Protein AF-A0A7V3HMJ4-F1 (afdb_monomer)

Structure (mmCIF, N/CA/C/O backbone):
data_AF-A0A7V3HMJ4-F1
#
_entry.id   AF-A0A7V3HMJ4-F1
#
loop_
_atom_site.group_PDB
_atom_site.id
_atom_site.type_symbol
_atom_site.label_atom_id
_atom_site.label_alt_id
_atom_site.label_comp_id
_atom_site.label_asym_id
_atom_site.label_entity_id
_atom_site.label_seq_id
_atom_site.pdbx_PDB_ins_code
_atom_site.Cartn_x
_atom_site.Cartn_y
_atom_site.Cartn_z
_atom_site.occupancy
_atom_site.B_iso_or_equiv
_atom_site.auth_seq_id
_atom_site.auth_comp_id
_atom_site.auth_asym_id
_atom_site.auth_atom_id
_atom_site.pdbx_PDB_model_num
ATOM 1 N N . MET A 1 1 ? 15.575 -11.502 -31.994 1.00 37.62 1 MET A N 1
ATOM 2 C CA . MET A 1 1 ? 15.592 -10.681 -30.758 1.00 37.62 1 MET A CA 1
ATOM 3 C C . MET A 1 1 ? 14.382 -9.756 -30.752 1.00 37.62 1 MET A C 1
ATOM 5 O O . MET A 1 1 ? 13.987 -9.283 -31.803 1.00 37.62 1 MET A O 1
ATOM 9 N N . SER A 1 2 ? 13.769 -9.604 -29.581 1.00 46.34 2 SER A N 1
ATOM 10 C CA . SER A 1 2 ? 12.349 -9.336 -29.323 1.00 46.34 2 SER A CA 1
ATOM 11 C C . SER A 1 2 ? 11.733 -8.042 -29.863 1.00 46.34 2 SER A C 1
ATOM 13 O O . SER A 1 2 ? 12.093 -6.941 -29.461 1.00 46.34 2 SER A O 1
ATOM 15 N N . GLU A 1 3 ? 10.631 -8.211 -30.589 1.00 52.66 3 GLU A N 1
ATOM 16 C CA . GLU A 1 3 ? 9.659 -7.173 -30.956 1.00 52.66 3 GLU A CA 1
ATOM 17 C C . GLU A 1 3 ? 8.494 -7.116 -29.933 1.00 52.66 3 GLU A C 1
ATOM 19 O O . GLU A 1 3 ? 7.318 -7.114 -30.282 1.00 52.66 3 GLU A O 1
ATOM 24 N N . ARG A 1 4 ? 8.804 -7.134 -28.622 1.00 57.50 4 ARG A N 1
ATOM 25 C CA . ARG A 1 4 ? 7.813 -7.279 -27.521 1.00 57.50 4 ARG A CA 1
ATOM 26 C C . ARG A 1 4 ? 7.713 -6.055 -26.594 1.00 57.50 4 ARG A C 1
ATOM 28 O O . ARG A 1 4 ? 7.371 -6.182 -25.423 1.00 57.50 4 ARG A O 1
ATOM 35 N N . GLY A 1 5 ? 8.027 -4.863 -27.098 1.00 56.25 5 GLY A N 1
ATOM 36 C CA . GLY A 1 5 ? 7.914 -3.612 -26.329 1.00 56.25 5 GLY A CA 1
ATOM 37 C C . GLY A 1 5 ? 6.517 -2.978 -26.358 1.00 56.25 5 GLY A C 1
ATOM 38 O O . GLY A 1 5 ? 6.120 -2.309 -25.408 1.00 56.25 5 GLY A O 1
ATOM 39 N N . SER A 1 6 ? 5.746 -3.199 -27.425 1.00 61.09 6 SER A N 1
ATOM 40 C CA . SER A 1 6 ? 4.486 -2.481 -27.667 1.00 61.09 6 SER A CA 1
ATOM 41 C C . SER A 1 6 ? 3.266 -3.141 -27.019 1.00 61.09 6 SER A C 1
ATOM 43 O O . SER A 1 6 ? 2.420 -2.456 -26.449 1.00 61.09 6 SER A O 1
ATOM 45 N N . SER A 1 7 ? 3.181 -4.471 -27.052 1.00 67.81 7 SER A N 1
ATOM 46 C CA . SER A 1 7 ? 2.022 -5.234 -26.572 1.00 67.81 7 SER A CA 1
ATOM 47 C C . SER A 1 7 ? 1.941 -5.316 -25.046 1.00 67.81 7 SER A C 1
ATOM 49 O O . SER A 1 7 ? 0.873 -5.089 -24.479 1.00 67.81 7 SER A O 1
ATOM 51 N N . THR A 1 8 ? 3.061 -5.553 -24.358 1.00 82.94 8 THR A N 1
ATOM 52 C CA . THR A 1 8 ? 3.108 -5.539 -22.884 1.00 82.94 8 THR A CA 1
ATOM 53 C C . THR A 1 8 ? 2.929 -4.124 -22.333 1.00 82.94 8 THR A C 1
ATOM 55 O O . THR A 1 8 ? 2.224 -3.939 -21.345 1.00 82.94 8 THR A O 1
ATOM 58 N N . GLY A 1 9 ? 3.501 -3.109 -22.993 1.00 83.81 9 GLY A N 1
ATOM 59 C CA . GLY A 1 9 ? 3.328 -1.706 -22.602 1.00 83.81 9 GLY A CA 1
ATOM 60 C C . GLY A 1 9 ? 1.870 -1.255 -22.701 1.00 83.81 9 GLY A C 1
ATOM 61 O O . GLY A 1 9 ? 1.343 -0.642 -21.774 1.00 83.81 9 GLY A O 1
ATOM 62 N N . TRP A 1 10 ? 1.186 -1.642 -23.779 1.00 84.25 10 TRP A N 1
ATOM 63 C CA . TRP A 1 10 ? -0.245 -1.393 -23.936 1.00 84.25 10 TRP A CA 1
ATOM 64 C C . TRP A 1 10 ? -1.097 -2.158 -22.913 1.00 84.25 10 TRP A C 1
ATOM 66 O O . TRP A 1 10 ? -2.016 -1.587 -22.331 1.00 84.25 10 TRP A O 1
ATOM 76 N N . ALA A 1 11 ? -0.768 -3.422 -22.632 1.00 87.06 11 ALA A N 1
ATOM 77 C CA . ALA A 1 11 ? -1.476 -4.220 -21.631 1.00 87.06 11 ALA A CA 1
ATOM 78 C C . ALA A 1 11 ? -1.358 -3.622 -20.219 1.00 87.06 11 ALA A C 1
ATOM 80 O O . ALA A 1 11 ? -2.347 -3.550 -19.491 1.00 87.06 11 ALA A O 1
ATOM 81 N N . LEU A 1 12 ? -0.171 -3.137 -19.846 1.00 91.62 12 LEU A N 1
ATOM 82 C CA . LEU A 1 12 ? 0.053 -2.486 -18.555 1.00 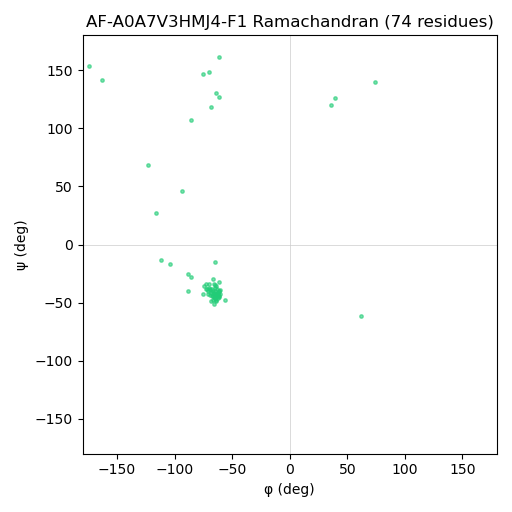91.62 12 LEU A CA 1
ATOM 83 C C . LEU A 1 12 ? -0.627 -1.116 -18.474 1.00 91.62 12 L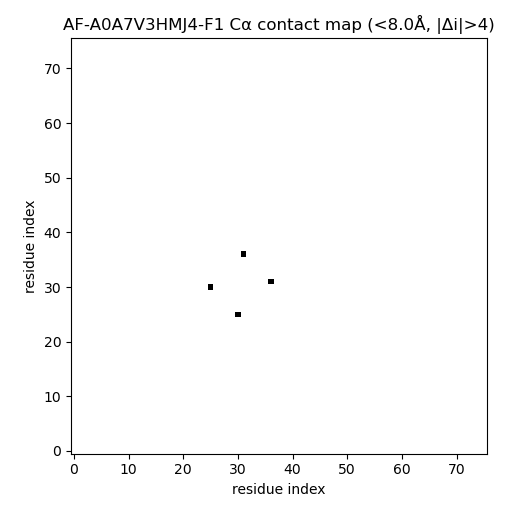EU A C 1
ATOM 85 O O . LEU A 1 12 ? -1.196 -0.784 -17.435 1.00 91.62 12 LEU A O 1
ATOM 89 N N . ALA A 1 13 ? -0.636 -0.345 -19.566 1.00 90.69 13 ALA A N 1
ATOM 90 C CA . ALA A 1 13 ? -1.363 0.921 -19.629 1.00 90.69 13 ALA A CA 1
ATOM 91 C C . ALA A 1 13 ? -2.880 0.709 -19.483 1.00 90.69 13 ALA A C 1
ATOM 93 O O . ALA A 1 13 ? -3.534 1.399 -18.700 1.00 90.69 13 ALA A O 1
ATOM 94 N N . GLY A 1 14 ? -3.431 -0.296 -20.168 1.00 91.81 14 GLY A N 1
ATOM 95 C CA . GLY A 1 14 ? -4.831 -0.693 -20.026 1.00 91.81 14 GLY A CA 1
ATOM 96 C C . GLY A 1 14 ? -5.162 -1.188 -18.616 1.00 91.81 14 GLY A C 1
ATOM 97 O O . GLY A 1 14 ? -6.182 -0.794 -18.052 1.00 91.81 14 GLY A O 1
ATOM 98 N N . PHE A 1 15 ? -4.278 -1.983 -18.008 1.00 94.88 15 PHE A N 1
ATOM 99 C CA . PHE A 1 15 ? -4.434 -2.438 -16.627 1.00 94.88 15 PHE A CA 1
ATOM 100 C C . PHE A 1 15 ? -4.444 -1.269 -15.639 1.00 94.88 15 PHE A C 1
ATOM 102 O O . PHE A 1 15 ? -5.313 -1.213 -14.775 1.00 94.88 15 PHE A O 1
ATOM 109 N N . ALA A 1 16 ? -3.541 -0.299 -15.794 1.00 93.81 16 ALA A N 1
ATOM 110 C CA . ALA A 1 16 ? -3.477 0.869 -14.920 1.00 93.81 16 ALA A CA 1
ATOM 111 C C . ALA A 1 16 ? -4.765 1.699 -14.987 1.00 93.81 16 ALA A C 1
ATOM 113 O O . ALA A 1 16 ? -5.326 2.068 -13.956 1.00 93.81 16 ALA A O 1
ATOM 114 N N . ILE A 1 17 ? -5.275 1.937 -16.196 1.00 95.38 17 ILE A N 1
ATOM 115 C CA . ILE A 1 17 ? -6.541 2.650 -16.390 1.00 95.38 17 ILE A CA 1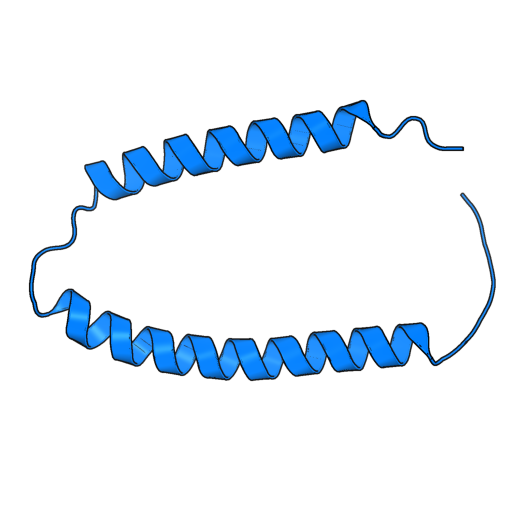
ATOM 116 C C . ILE A 1 17 ? -7.699 1.850 -15.778 1.00 95.38 17 ILE A C 1
ATOM 118 O O . ILE A 1 17 ? -8.526 2.416 -15.064 1.00 95.38 17 ILE A O 1
ATOM 122 N N . GLY A 1 18 ? -7.729 0.533 -15.988 1.00 91.38 18 GLY A N 1
ATOM 123 C CA . GLY A 1 18 ? -8.728 -0.354 -15.394 1.00 91.38 18 GLY A CA 1
ATOM 124 C C . GLY A 1 18 ? -8.709 -0.342 -13.864 1.00 91.38 18 GLY A C 1
ATOM 125 O O . GLY A 1 18 ? -9.768 -0.255 -13.246 1.00 91.38 18 GLY A O 1
ATOM 126 N N . VAL A 1 19 ? -7.524 -0.357 -13.246 1.00 95.75 19 VAL A N 1
ATOM 127 C CA . VAL A 1 19 ? -7.367 -0.268 -11.786 1.00 95.75 19 VAL A CA 1
ATOM 128 C C . VAL A 1 19 ? -7.845 1.082 -11.269 1.00 95.75 19 VAL A C 1
ATOM 130 O O . VAL A 1 19 ? -8.556 1.121 -10.272 1.00 95.75 19 VAL A O 1
ATOM 133 N N . LEU A 1 20 ? -7.510 2.184 -11.941 1.00 94.81 20 LEU A N 1
ATOM 134 C CA . LEU A 1 20 ? -7.923 3.520 -11.507 1.00 94.81 20 LEU A CA 1
ATOM 135 C C . LEU A 1 20 ? -9.438 3.697 -11.571 1.00 94.81 20 LEU A C 1
ATOM 137 O O . LEU A 1 20 ?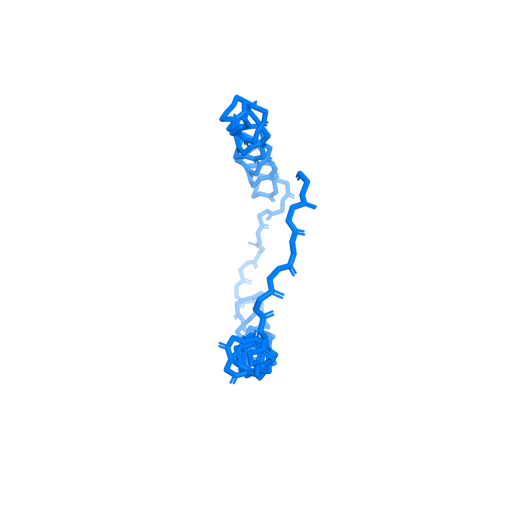 -10.047 4.167 -10.612 1.00 94.81 20 LEU A O 1
ATOM 141 N N . VAL A 1 21 ? -10.055 3.276 -12.674 1.00 95.31 21 VAL A N 1
ATOM 142 C CA . VAL A 1 21 ? -11.511 3.336 -12.827 1.00 95.31 21 VAL A CA 1
ATOM 143 C C . VAL A 1 21 ? -12.188 2.385 -11.841 1.00 95.31 21 VAL A C 1
ATOM 145 O O . VAL A 1 21 ? -13.131 2.778 -11.158 1.00 95.31 21 VAL A O 1
ATOM 148 N N . GLY A 1 22 ? -11.680 1.160 -11.704 1.00 87.56 22 GLY A N 1
ATOM 149 C CA . GLY A 1 22 ? -12.199 0.173 -10.760 1.00 87.56 22 GLY A CA 1
ATOM 150 C C . GLY A 1 22 ? -12.093 0.629 -9.305 1.00 87.56 22 GLY A C 1
ATOM 151 O O . GLY A 1 22 ? -13.041 0.454 -8.546 1.00 87.56 22 GLY A O 1
ATOM 152 N N . ALA A 1 23 ? -10.990 1.274 -8.921 1.00 88.25 23 ALA A N 1
ATOM 153 C CA . ALA A 1 23 ? -10.796 1.819 -7.582 1.00 88.25 23 ALA A CA 1
ATOM 154 C C . ALA A 1 23 ? -11.689 3.038 -7.330 1.00 88.25 23 ALA A C 1
ATOM 156 O O . ALA A 1 23 ? -12.303 3.128 -6.272 1.00 88.25 23 ALA A O 1
ATOM 157 N N . ALA A 1 24 ? -11.814 3.948 -8.299 1.00 89.75 24 ALA A N 1
ATOM 158 C CA . ALA A 1 24 ? -12.687 5.112 -8.173 1.00 89.75 24 ALA A CA 1
ATOM 159 C C . ALA A 1 24 ? -14.155 4.695 -8.011 1.00 89.75 24 ALA A C 1
ATOM 161 O O . ALA A 1 24 ? -14.846 5.188 -7.121 1.00 89.75 24 ALA A O 1
ATOM 162 N N . LEU A 1 25 ? -14.615 3.735 -8.817 1.00 88.19 25 LEU A N 1
ATOM 163 C CA . LEU A 1 25 ? -15.946 3.153 -8.672 1.00 88.19 25 LEU A CA 1
ATOM 164 C C . LEU A 1 25 ? -16.080 2.360 -7.368 1.00 88.19 25 LEU A C 1
ATOM 166 O O . LEU A 1 25 ? -17.102 2.476 -6.704 1.00 88.19 25 LEU A O 1
ATOM 170 N N . GLY A 1 26 ? -15.054 1.606 -6.967 1.00 82.25 26 GLY A N 1
ATOM 171 C CA . GLY A 1 26 ? -15.044 0.832 -5.725 1.00 82.25 26 GLY A CA 1
ATOM 172 C C . GLY A 1 26 ? -15.160 1.710 -4.481 1.00 82.25 26 GLY A C 1
ATOM 173 O O . GLY A 1 26 ? -15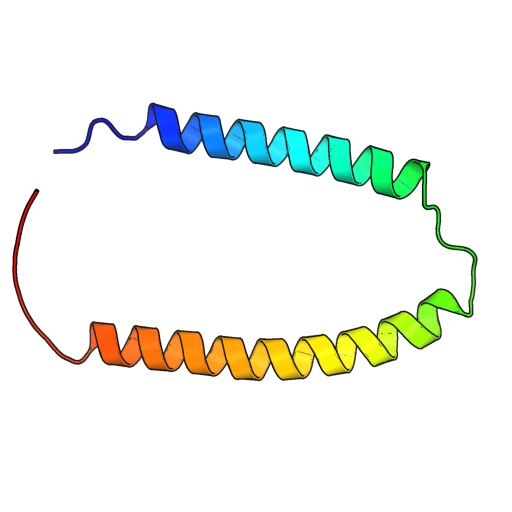.939 1.401 -3.589 1.00 82.25 26 GLY A O 1
ATOM 174 N N . VAL A 1 27 ? -14.464 2.845 -4.450 1.00 78.31 27 VAL A N 1
ATOM 175 C CA . VAL A 1 27 ? -14.565 3.822 -3.357 1.00 78.31 27 VAL A CA 1
ATOM 176 C C . VAL A 1 27 ? -15.903 4.564 -3.394 1.00 78.31 27 VAL A C 1
ATOM 178 O O . VAL A 1 27 ? -16.488 4.812 -2.343 1.00 78.31 27 VAL A O 1
ATOM 181 N N . LEU A 1 28 ? -16.413 4.899 -4.585 1.00 82.12 28 LEU A N 1
ATOM 182 C CA . LEU A 1 28 ? -17.680 5.620 -4.730 1.00 82.12 28 LEU A CA 1
ATOM 183 C C . LEU A 1 28 ? -18.901 4.758 -4.370 1.00 82.12 28 LEU A C 1
ATOM 185 O O . LEU A 1 28 ? -19.832 5.256 -3.743 1.00 82.12 28 LEU A O 1
ATOM 189 N N . PHE A 1 29 ? -18.906 3.482 -4.759 1.00 67.44 29 PHE A N 1
ATOM 190 C CA . PHE A 1 29 ? -20.005 2.551 -4.481 1.00 67.44 29 PHE A CA 1
ATOM 191 C C . PHE A 1 29 ? -19.870 1.829 -3.137 1.00 67.44 29 PHE A C 1
ATOM 193 O O . PHE A 1 29 ? -20.887 1.442 -2.565 1.00 67.44 29 PHE A O 1
ATOM 200 N N . ALA A 1 30 ? -18.655 1.663 -2.612 1.00 67.44 30 ALA A N 1
ATOM 201 C CA . ALA A 1 30 ? -18.408 1.113 -1.282 1.00 67.44 30 ALA A CA 1
ATOM 202 C C . ALA A 1 30 ? -17.599 2.094 -0.411 1.00 67.44 30 ALA A C 1
ATOM 204 O O . ALA A 1 30 ? -16.448 1.819 -0.056 1.00 67.44 30 ALA A O 1
ATOM 205 N N . PRO A 1 31 ? -18.188 3.238 -0.017 1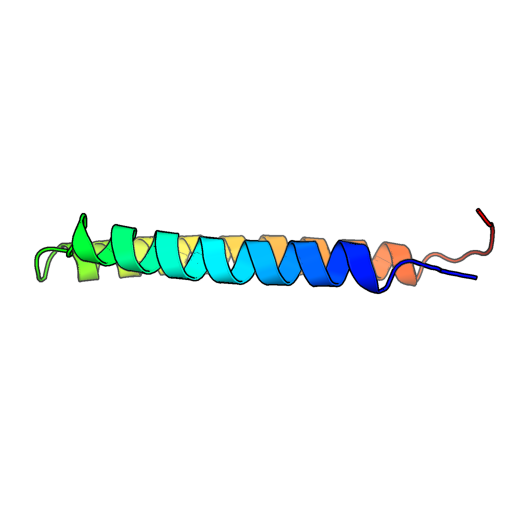.00 63.09 31 PRO A N 1
ATOM 206 C CA . PRO A 1 31 ? -17.641 4.024 1.074 1.00 63.09 31 PRO A CA 1
ATOM 207 C C . PRO A 1 31 ? -17.834 3.236 2.378 1.00 63.09 31 PRO A C 1
ATOM 209 O O . PRO A 1 31 ? -18.954 2.908 2.770 1.00 63.09 31 PRO A O 1
ATOM 212 N N . ALA A 1 32 ? -16.736 2.887 3.046 1.00 59.38 32 ALA A N 1
ATOM 213 C CA . ALA A 1 32 ? -16.785 2.140 4.300 1.00 59.38 32 ALA A CA 1
ATOM 214 C C . ALA A 1 32 ? -17.479 2.959 5.411 1.00 59.38 32 ALA A C 1
ATOM 216 O O . ALA A 1 32 ? -17.073 4.102 5.648 1.00 59.38 32 ALA A O 1
ATOM 217 N N . PRO A 1 33 ? -18.466 2.408 6.147 1.00 56.84 33 PRO A N 1
ATOM 218 C CA . PRO A 1 33 ? -18.956 3.046 7.357 1.00 56.84 33 PRO A CA 1
ATOM 219 C C . PRO A 1 33 ? -17.954 2.867 8.508 1.00 56.84 33 PRO A C 1
ATOM 221 O O . PRO A 1 33 ? -17.215 1.876 8.593 1.00 56.84 33 PRO A O 1
ATOM 224 N N . GLY A 1 34 ? -17.921 3.902 9.349 1.00 63.94 34 GLY A N 1
ATOM 225 C CA . GLY A 1 34 ? -16.938 4.171 10.390 1.00 63.94 34 GLY A CA 1
ATOM 226 C C . GLY A 1 34 ? -16.819 3.127 11.505 1.00 63.94 34 GLY A C 1
ATOM 227 O O . GLY A 1 34 ? -17.691 2.298 11.737 1.00 63.94 34 GLY A O 1
ATOM 228 N N . GLU A 1 35 ? -15.674 3.208 12.182 1.00 60.12 35 GLU A N 1
ATOM 229 C CA . GLU A 1 35 ? -15.247 2.481 13.389 1.00 60.12 35 GLU A CA 1
ATOM 230 C C . GLU A 1 35 ? -15.127 0.952 13.308 1.00 60.12 35 GLU A C 1
ATOM 232 O O . GLU A 1 35 ? -14.011 0.445 13.443 1.00 60.12 35 GLU A O 1
ATOM 237 N N . GLU A 1 36 ? -16.188 0.194 13.035 1.00 57.94 36 GLU A N 1
ATOM 238 C CA . GLU A 1 36 ? -16.122 -1.276 13.133 1.00 57.94 36 GLU A CA 1
ATOM 239 C C . GLU A 1 36 ? -15.311 -1.910 11.986 1.00 57.94 36 GLU A C 1
ATOM 241 O O . GLU A 1 36 ? -14.544 -2.859 12.184 1.00 57.94 36 GLU A O 1
ATOM 246 N N . THR A 1 37 ? -15.374 -1.309 10.793 1.00 61.78 37 THR A N 1
ATOM 247 C CA . THR A 1 37 ? -14.586 -1.723 9.622 1.00 61.78 37 THR A CA 1
ATOM 248 C C . THR A 1 37 ? -13.081 -1.608 9.885 1.00 61.78 37 THR A C 1
ATOM 250 O O . THR A 1 37 ? -12.308 -2.428 9.408 1.00 61.78 37 THR A O 1
ATOM 253 N N . ARG A 1 38 ? -12.635 -0.638 10.695 1.00 64.06 38 ARG A N 1
ATOM 254 C CA . ARG A 1 38 ? -11.206 -0.406 10.974 1.00 64.06 38 ARG A CA 1
ATOM 255 C C . ARG A 1 38 ? -10.619 -1.451 11.922 1.00 64.06 38 ARG A C 1
ATOM 257 O O . ARG A 1 38 ? -9.464 -1.836 11.759 1.00 64.06 38 ARG A O 1
ATOM 264 N N . ALA A 1 39 ? -11.414 -1.906 12.888 1.00 66.69 39 ALA A N 1
ATOM 265 C CA . ALA A 1 39 ? -11.003 -2.942 13.828 1.00 66.69 39 ALA A CA 1
ATOM 266 C C . ALA A 1 39 ? -10.847 -4.296 13.119 1.00 66.69 39 ALA A C 1
ATOM 268 O O . ALA A 1 39 ? -9.799 -4.928 13.219 1.00 66.69 39 ALA A O 1
ATOM 269 N N . ARG A 1 40 ? -11.846 -4.687 12.318 1.00 61.78 40 ARG A N 1
ATOM 270 C CA . ARG A 1 40 ? -11.838 -5.967 11.592 1.00 61.78 40 ARG A CA 1
ATOM 271 C C . ARG A 1 40 ? -10.802 -6.005 10.469 1.00 61.78 40 ARG A C 1
ATOM 273 O O . ARG A 1 40 ? -10.124 -7.012 10.300 1.00 61.78 40 ARG A O 1
ATOM 280 N N . LEU A 1 41 ? -10.625 -4.900 9.735 1.00 68.56 41 LEU A N 1
ATOM 281 C CA . LEU A 1 41 ? -9.618 -4.832 8.676 1.00 68.56 41 LEU A CA 1
ATOM 282 C C . LEU A 1 41 ? -8.207 -4.972 9.249 1.00 68.56 41 LEU A C 1
ATOM 284 O O . LEU A 1 41 ? -7.376 -5.606 8.623 1.00 68.56 41 LEU A O 1
ATOM 288 N N . LYS A 1 42 ? -7.931 -4.436 10.442 1.00 66.69 42 LYS A N 1
ATOM 289 C CA . LYS A 1 42 ? -6.612 -4.556 11.071 1.00 66.69 42 LYS A CA 1
ATOM 290 C C . LYS A 1 42 ? -6.260 -6.007 11.403 1.00 66.69 42 LYS A C 1
ATOM 292 O O . LYS A 1 42 ? -5.177 -6.453 11.050 1.00 66.69 42 LYS A O 1
ATOM 297 N N . GLU A 1 43 ? -7.186 -6.732 12.021 1.00 72.62 43 GLU A N 1
ATOM 298 C CA . GLU A 1 43 ? -6.983 -8.141 12.369 1.00 72.62 43 GLU A CA 1
ATOM 299 C C . GLU A 1 43 ? -6.809 -8.999 11.107 1.00 72.62 43 GLU A C 1
ATOM 301 O O . GLU A 1 43 ? -5.812 -9.701 10.952 1.00 72.62 43 GLU A O 1
ATOM 306 N N . SER A 1 44 ? -7.707 -8.839 10.128 1.00 68.00 44 SER A N 1
ATOM 307 C CA . SER A 1 44 ? -7.623 -9.576 8.863 1.00 68.00 44 SER A CA 1
ATOM 308 C C . SER A 1 44 ? -6.406 -9.188 8.011 1.00 68.00 44 SER A C 1
ATOM 310 O O . SER A 1 44 ? -5.891 -10.023 7.269 1.00 68.00 44 SER A O 1
ATOM 312 N N . LEU A 1 45 ? -5.927 -7.942 8.098 1.00 71.06 45 LEU A N 1
ATOM 313 C CA . LEU A 1 45 ? -4.705 -7.503 7.424 1.00 71.06 45 LEU A CA 1
ATOM 314 C C . LEU A 1 45 ? -3.458 -8.068 8.094 1.00 71.06 45 LEU A C 1
ATOM 316 O O . LEU A 1 45 ? -2.544 -8.435 7.369 1.00 71.06 45 LEU A O 1
ATOM 320 N N . GLU A 1 46 ? -3.405 -8.165 9.423 1.00 73.69 46 GLU A N 1
ATOM 321 C CA . GLU A 1 46 ? -2.269 -8.786 10.115 1.00 73.69 46 GLU A CA 1
ATOM 322 C C . GLU A 1 46 ? -2.134 -10.264 9.737 1.00 73.69 46 GLU A C 1
ATOM 324 O O . GLU A 1 46 ? -1.057 -10.694 9.325 1.00 73.69 46 GLU A O 1
ATOM 329 N N . GLU A 1 47 ? -3.231 -11.021 9.736 1.00 76.38 47 GLU A N 1
ATOM 330 C CA . GLU A 1 47 ? -3.194 -12.426 9.319 1.00 76.38 47 GLU A CA 1
ATOM 331 C C . GLU A 1 47 ? -2.872 -12.598 7.826 1.00 76.38 47 GLU A C 1
ATOM 333 O O . GLU A 1 47 ? -2.095 -13.478 7.435 1.00 76.38 47 GLU A O 1
ATOM 338 N N . ALA A 1 48 ? -3.451 -11.755 6.963 1.00 77.06 48 ALA A N 1
ATOM 339 C CA . ALA A 1 48 ? -3.153 -11.770 5.534 1.00 77.06 48 ALA A CA 1
ATOM 340 C C . ALA A 1 48 ? -1.697 -11.376 5.258 1.00 77.06 48 ALA A C 1
ATOM 342 O O . ALA A 1 48 ? -1.073 -11.926 4.348 1.00 77.06 48 ALA A O 1
ATOM 343 N N . TRP A 1 49 ? -1.141 -10.460 6.047 1.00 73.69 49 TRP A N 1
ATOM 344 C CA . TRP A 1 49 ? 0.247 -10.027 5.968 1.00 73.69 49 TRP A CA 1
ATOM 345 C C . TRP A 1 49 ? 1.201 -11.139 6.378 1.00 73.69 49 TRP A C 1
ATOM 347 O O . TRP A 1 49 ? 2.181 -11.397 5.680 1.00 73.69 49 TRP A O 1
ATOM 357 N N . GLU A 1 50 ? 0.892 -11.845 7.461 1.00 80.94 50 GLU A N 1
ATOM 358 C CA . GLU A 1 50 ? 1.724 -12.943 7.936 1.00 80.94 50 GLU A CA 1
ATOM 359 C C . GLU A 1 50 ? 1.753 -14.097 6.923 1.00 80.94 50 GLU A C 1
ATOM 361 O O . GLU A 1 50 ? 2.826 -14.541 6.509 1.00 80.94 50 GLU A O 1
ATOM 366 N N . LYS A 1 51 ? 0.588 -14.485 6.389 1.00 76.50 51 LYS A N 1
ATOM 367 C CA . LYS A 1 51 ? 0.491 -15.499 5.325 1.00 76.50 51 LYS A CA 1
ATOM 368 C C . LYS A 1 51 ? 1.127 -15.048 4.010 1.00 76.50 51 LYS A C 1
ATOM 370 O O . LYS A 1 51 ? 1.702 -15.865 3.292 1.00 76.50 51 LYS A O 1
ATOM 375 N N . SER A 1 52 ? 1.052 -13.760 3.679 1.00 80.81 52 SER A N 1
ATOM 376 C CA . SER A 1 52 ? 1.722 -13.205 2.493 1.00 80.81 52 SER A CA 1
ATOM 377 C C . SER A 1 52 ? 3.237 -13.184 2.661 1.00 80.81 52 SER A C 1
ATOM 379 O O . SER A 1 52 ? 3.961 -13.407 1.695 1.00 80.81 52 SER A O 1
ATOM 381 N N . LYS A 1 53 ? 3.728 -12.971 3.884 1.00 78.19 53 LYS A N 1
ATOM 382 C CA . LYS A 1 53 ? 5.152 -13.031 4.213 1.00 78.19 53 LYS A CA 1
ATOM 383 C C . LYS A 1 53 ? 5.685 -14.454 4.102 1.00 78.19 53 LYS A C 1
ATOM 385 O O . LYS A 1 53 ? 6.761 -14.647 3.546 1.00 78.19 53 LYS A O 1
ATOM 390 N N . GLU A 1 54 ? 4.929 -15.437 4.575 1.00 81.62 54 GLU A N 1
ATOM 391 C CA . GLU A 1 54 ? 5.304 -16.846 4.461 1.00 81.62 54 GLU A CA 1
ATOM 392 C C . GLU A 1 54 ? 5.320 -17.308 2.999 1.00 81.62 54 GLU A C 1
ATOM 394 O O . GLU A 1 54 ? 6.346 -17.782 2.512 1.00 81.62 54 GLU A O 1
ATOM 399 N N . LYS A 1 55 ? 4.238 -17.054 2.252 1.00 80.06 55 LYS A N 1
ATOM 400 C CA . LYS A 1 55 ? 4.171 -17.383 0.820 1.00 80.06 55 LYS A CA 1
ATOM 401 C C . LYS A 1 55 ? 5.198 -16.618 -0.002 1.00 80.06 55 LYS A C 1
ATOM 403 O O . LYS A 1 55 ? 5.783 -17.177 -0.921 1.00 80.06 55 LYS A O 1
ATOM 408 N N . GLY A 1 56 ? 5.433 -15.351 0.329 1.00 81.50 56 GLY A N 1
ATOM 409 C CA . GLY A 1 56 ? 6.467 -14.530 -0.291 1.00 81.50 56 GLY A CA 1
ATOM 410 C C . GLY A 1 56 ? 7.856 -15.109 -0.056 1.00 81.50 56 GLY A C 1
ATOM 411 O O . GLY A 1 56 ? 8.655 -15.163 -0.984 1.00 81.50 56 GLY A O 1
ATOM 412 N N . LYS A 1 57 ? 8.123 -15.617 1.150 1.00 81.81 57 LYS A N 1
ATOM 413 C CA . LYS A 1 57 ? 9.382 -16.289 1.463 1.00 81.81 57 LYS A CA 1
ATOM 414 C C . LYS A 1 57 ? 9.531 -17.593 0.681 1.00 81.81 57 LYS A C 1
ATOM 416 O O . LYS A 1 57 ? 10.560 -17.781 0.056 1.00 81.81 57 LYS A O 1
ATOM 421 N N . GLU A 1 58 ? 8.490 -18.419 0.604 1.00 80.56 58 GLU A N 1
ATOM 422 C CA . GLU A 1 58 ? 8.487 -19.631 -0.231 1.00 80.56 58 GLU A CA 1
ATOM 423 C C . GLU A 1 58 ? 8.676 -19.338 -1.727 1.00 80.56 58 GLU A C 1
ATOM 425 O O . GLU A 1 58 ? 9.365 -20.079 -2.422 1.00 80.56 58 GLU A O 1
ATOM 430 N N . LEU A 1 59 ? 8.066 -18.267 -2.241 1.00 85.19 59 LEU A N 1
ATOM 431 C CA . LEU A 1 59 ? 8.237 -17.819 -3.625 1.00 85.19 59 LEU A CA 1
ATOM 432 C C . LEU A 1 59 ? 9.678 -17.375 -3.881 1.00 85.19 59 LEU A C 1
ATOM 434 O O . LEU A 1 59 ? 10.234 -17.682 -4.932 1.00 85.19 59 LEU A O 1
ATOM 438 N N . VAL A 1 60 ? 10.283 -16.681 -2.916 1.00 80.19 60 VAL A N 1
ATOM 439 C CA . VAL A 1 60 ? 11.680 -16.242 -2.975 1.00 80.19 60 VAL A CA 1
ATOM 440 C C . VAL A 1 60 ? 12.631 -17.427 -2.864 1.00 80.19 60 VAL A C 1
ATOM 442 O O . VAL A 1 60 ? 13.574 -17.496 -3.642 1.00 80.19 60 VAL A O 1
ATOM 445 N N . ASP A 1 61 ? 12.378 -18.376 -1.966 1.00 82.19 61 ASP A N 1
ATOM 446 C CA . ASP A 1 61 ? 13.178 -19.593 -1.831 1.00 82.19 61 ASP A CA 1
ATOM 447 C C . ASP A 1 61 ? 13.070 -20.467 -3.089 1.00 82.19 61 ASP A C 1
ATOM 449 O O . ASP A 1 61 ? 14.094 -20.873 -3.625 1.00 82.19 61 ASP A O 1
ATOM 453 N N . LYS A 1 62 ? 11.870 -20.650 -3.660 1.00 79.75 62 LYS A N 1
ATOM 454 C CA . LYS A 1 62 ? 11.681 -21.358 -4.943 1.00 79.75 62 LYS A CA 1
ATOM 455 C C . LYS A 1 62 ? 12.321 -20.633 -6.120 1.00 79.75 62 LYS A C 1
ATOM 457 O O . LYS A 1 62 ? 12.848 -21.274 -7.024 1.00 79.75 62 LYS A O 1
ATOM 462 N N . ALA A 1 63 ? 12.268 -19.304 -6.146 1.00 81.12 63 ALA A N 1
ATOM 463 C CA . ALA A 1 63 ? 12.967 -18.526 -7.162 1.00 81.12 63 ALA A CA 1
ATOM 464 C C . ALA A 1 63 ? 14.484 -18.643 -6.986 1.00 81.12 63 ALA A C 1
ATOM 466 O O . ALA A 1 63 ? 15.198 -18.758 -7.970 1.00 81.12 63 ALA A O 1
ATOM 467 N N . ARG A 1 64 ? 14.976 -18.666 -5.744 1.00 76.00 64 ARG A N 1
ATOM 468 C CA . ARG A 1 64 ? 16.394 -18.829 -5.427 1.0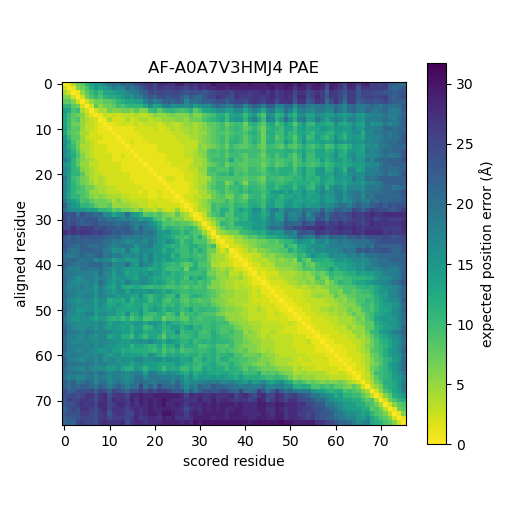0 76.00 64 ARG A CA 1
ATOM 469 C C . ARG A 1 64 ? 16.885 -20.217 -5.825 1.00 76.00 64 ARG A C 1
ATOM 471 O O . ARG A 1 64 ? 17.883 -20.315 -6.517 1.00 76.00 64 ARG A O 1
ATOM 478 N N . GLU A 1 65 ? 16.163 -21.269 -5.475 1.00 77.19 65 GLU A N 1
ATOM 479 C CA . GLU A 1 65 ? 16.460 -22.641 -5.894 1.00 77.19 65 GLU A CA 1
ATOM 480 C C . GLU A 1 65 ? 16.527 -22.755 -7.425 1.00 77.19 65 GLU A C 1
ATOM 482 O O . GLU A 1 65 ? 17.542 -23.190 -7.956 1.00 77.19 65 GLU A O 1
ATOM 487 N N . LYS A 1 66 ? 15.533 -22.209 -8.141 1.00 74.44 66 LYS A N 1
ATOM 488 C CA . LYS A 1 66 ? 15.520 -22.153 -9.617 1.00 74.44 66 LYS A CA 1
ATOM 489 C C . LYS A 1 66 ? 16.615 -21.288 -10.250 1.00 74.44 66 LYS A C 1
ATOM 491 O O . LYS A 1 66 ? 16.795 -21.349 -11.460 1.00 74.44 66 LYS A O 1
ATOM 496 N N . LEU A 1 67 ? 17.283 -20.436 -9.476 1.00 69.62 67 LEU A N 1
ATOM 497 C CA . LEU A 1 67 ? 18.366 -19.571 -9.950 1.00 69.62 67 LEU A CA 1
ATOM 498 C C . LEU A 1 67 ? 19.757 -20.078 -9.535 1.00 69.62 67 LEU A C 1
ATOM 500 O O . LEU A 1 67 ? 20.747 -19.613 -10.092 1.00 69.62 67 LEU A O 1
ATOM 504 N N . PHE A 1 68 ? 19.842 -20.985 -8.554 1.00 65.81 68 PHE A N 1
ATOM 505 C CA . PHE A 1 68 ? 21.097 -21.550 -8.044 1.00 65.81 68 PHE A CA 1
ATOM 506 C C . PHE A 1 68 ? 21.284 -23.036 -8.377 1.00 65.81 68 PHE A C 1
ATOM 508 O O . PHE A 1 68 ? 22.408 -23.517 -8.248 1.00 65.81 68 PHE A O 1
ATOM 515 N N . GLU A 1 69 ? 20.246 -23.748 -8.828 1.00 62.72 69 GLU A N 1
ATOM 516 C CA . GLU A 1 69 ? 20.414 -24.998 -9.570 1.00 62.72 69 GLU A CA 1
ATOM 517 C C . GLU A 1 69 ? 20.603 -24.639 -11.059 1.00 62.72 69 GLU A C 1
ATOM 519 O O . GLU A 1 69 ? 19.677 -24.116 -11.685 1.00 62.72 69 GLU A O 1
ATOM 524 N N . PRO A 1 70 ? 21.833 -24.784 -11.586 1.00 70.31 70 PRO A N 1
ATOM 525 C CA . PRO A 1 70 ? 22.181 -24.420 -12.955 1.00 70.31 70 PRO A CA 1
ATOM 526 C C . PRO A 1 70 ? 21.494 -25.420 -13.903 1.00 70.31 70 PRO A C 1
ATOM 528 O O . PRO A 1 70 ? 21.196 -26.548 -13.534 1.00 70.31 70 PRO A O 1
ATOM 531 N N . ASP A 1 71 ? 21.093 -25.040 -15.105 1.00 56.84 71 ASP A N 1
ATOM 532 C CA . ASP A 1 71 ? 22.015 -24.793 -16.198 1.00 56.84 71 ASP A CA 1
ATOM 533 C C . ASP A 1 71 ? 21.243 -24.227 -17.396 1.00 56.84 71 ASP A C 1
ATOM 535 O O . ASP A 1 71 ? 20.045 -24.445 -17.552 1.00 56.84 71 ASP A O 1
ATOM 539 N N . ALA A 1 72 ? 21.980 -23.473 -18.207 1.00 57.22 72 ALA A N 1
ATOM 540 C CA . ALA A 1 72 ? 22.054 -23.651 -19.649 1.00 57.22 72 ALA A CA 1
ATOM 541 C C . ALA A 1 72 ? 20.761 -24.008 -20.435 1.00 57.22 72 ALA A C 1
ATOM 543 O O . ALA A 1 72 ? 20.170 -25.068 -20.272 1.00 57.22 72 ALA A O 1
ATOM 544 N N . GLU A 1 73 ? 20.520 -23.168 -21.452 1.00 50.09 73 GLU A N 1
ATOM 545 C CA . GLU A 1 73 ? 19.894 -23.518 -22.745 1.00 50.09 73 GLU A CA 1
ATOM 546 C C . GLU A 1 73 ? 18.366 -23.767 -22.675 1.00 50.09 73 GLU A C 1
ATOM 548 O O . GLU A 1 73 ? 17.821 -24.310 -21.729 1.00 50.09 73 GLU A O 1
ATOM 553 N N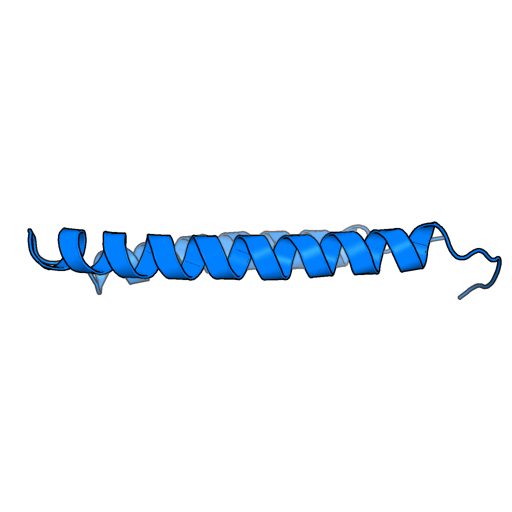 . GLU A 1 74 ? 17.533 -23.343 -23.614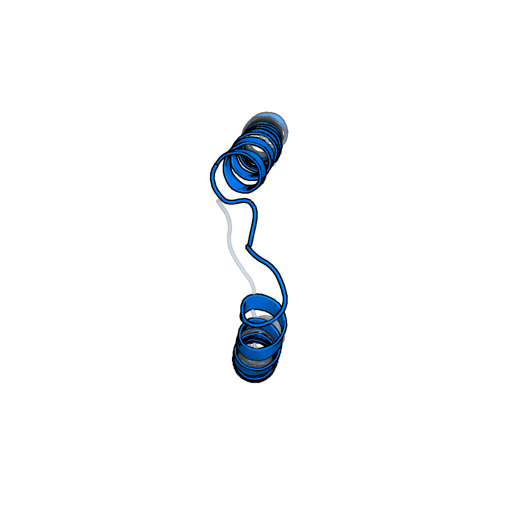 1.00 50.53 74 GLU A N 1
ATOM 554 C CA . GLU A 1 74 ? 17.751 -22.866 -24.969 1.00 50.53 74 GLU A CA 1
ATOM 555 C C . GLU A 1 74 ? 16.463 -22.129 -25.399 1.00 50.53 74 GLU A C 1
ATOM 557 O O . GLU A 1 74 ? 15.358 -22.498 -25.002 1.00 50.53 74 GLU A O 1
ATOM 562 N N . GLU A 1 75 ? 16.648 -21.029 -26.129 1.00 48.03 75 GLU A N 1
ATOM 563 C CA . GLU A 1 75 ? 15.941 -20.651 -27.363 1.00 48.03 75 GLU A CA 1
ATOM 564 C C . GLU A 1 75 ? 14.442 -20.996 -27.542 1.00 48.03 75 GLU A C 1
ATOM 566 O O . GLU A 1 75 ? 14.048 -22.155 -27.612 1.00 48.03 75 GLU A O 1
ATOM 571 N N . VAL A 1 76 ? 13.619 -19.950 -27.725 1.00 38.44 76 VAL A N 1
ATOM 572 C CA . VAL A 1 76 ? 12.870 -19.645 -28.975 1.00 38.44 76 VAL A CA 1
ATOM 573 C C . VAL A 1 76 ? 12.360 -18.201 -28.981 1.00 38.44 76 VAL A C 1
ATOM 575 O O . VAL A 1 76 ? 11.809 -17.736 -27.954 1.00 38.44 76 VAL A O 1
#

Solvent-accessible surface area (backbone atoms only — not comparable to full-atom values): 4608 Å² total; per-residue (Å²): 136,84,91,64,69,64,64,58,52,50,52,51,53,52,47,52,54,49,49,51,53,51,49,54,50,46,48,72,78,54,66,79,67,79,72,64,55,60,58,53,49,51,56,56,45,50,56,52,47,53,54,49,50,52,52,49,47,52,52,49,50,53,50,46,50,66,70,70,54,83,74,83,87,79,91,134

Foldseek 3Di:
DDPPPPPVVVVVVVVVVVCVVVVVVCCVVCVDDDDPCVVVCVVVVVVVVVVCVVVVVVVVVVVVVVVPPDDDDDDD

Sequence (76 aa):
MSERGSSTGWALAGFAIGVLVGAALGVLFAPAPGEETRARLKESLEEAWEKSKEKGKELVDKAREKLFEPDAEEEV

Secondary structure (DSSP, 8-state):
----SHHHHHHHHHHHHHHHHHHHHHHHH-PPPTTHHHHHHHHHHHHHHHHHHHHHHHHHHHHHHHHHS-------

pLDDT: mean 73.36, std 14.06, range [37.62, 95.75]

Radius of gyration: 20.27 Å; Cα contacts (8 Å, |Δi|>4): 2; chains: 1; bounding box: 42×31×45 Å

Mean predicted aligned error: 13.21 Å